Protein AF-A0A9D5XXE6-F1 (afdb_monomer_lite)

Secondary structure (DSSP, 8-state):
----EEEE-GGGEEE-HHHHHHHHHHHHHHT--HHHHHHS-EEEEETTS-EEEEE--TT---EEEEE-TTSEEE-TT--HHHHHHHHHH--S-----EE-TTT-PEEPHHHHHHHHHHHHHHHHHHHHHHTTS--

Foldseek 3Di:
DPQDKDWDDPQFKDFAPVVVVVVVVVCVVVVFDPVQQVPAWTWIQTLQGKIKIWGATPVRDIDIDIGDNVGMDTHPPHDPVSVVVNVRRVPDPPPPFDADPVPRDTDDPVNVVVVVVVVVVVVVVVVVVVVVPPD

Radius of gyration: 23.67 Å; chains: 1; bounding box: 32×37×84 Å

Structure (mmCIF, N/CA/C/O backbone):
data_AF-A0A9D5XXE6-F1
#
_entry.id   AF-A0A9D5XXE6-F1
#
loop_
_atom_site.group_PDB
_atom_site.id
_atom_site.type_symbol
_atom_site.label_atom_id
_atom_site.label_alt_id
_atom_site.label_comp_id
_atom_site.label_asym_id
_atom_site.label_entity_id
_atom_site.label_seq_id
_atom_site.pdbx_PDB_ins_code
_atom_site.Cartn_x
_atom_site.Cartn_y
_atom_site.Cartn_z
_atom_site.occupancy
_atom_site.B_iso_or_equiv
_atom_site.auth_seq_id
_atom_site.auth_comp_id
_atom_site.auth_asym_id
_atom_site.auth_atom_id
_atom_site.pdbx_PDB_model_num
ATOM 1 N N . MET A 1 1 ? -17.086 -3.107 -14.252 1.00 37.78 1 MET A N 1
ATOM 2 C CA . MET A 1 1 ? -17.584 -2.417 -13.046 1.00 37.78 1 MET A CA 1
ATOM 3 C C . MET A 1 1 ? -16.433 -1.572 -12.546 1.00 37.78 1 MET A C 1
ATOM 5 O O . MET A 1 1 ? -15.374 -2.142 -12.336 1.00 37.78 1 MET A O 1
ATOM 9 N N . ALA A 1 2 ? -16.572 -0.248 -12.496 1.00 43.81 2 ALA A N 1
ATOM 10 C CA . ALA A 1 2 ? -15.533 0.584 -11.897 1.00 43.81 2 ALA A CA 1
ATOM 11 C C . ALA A 1 2 ? -15.627 0.377 -10.384 1.00 43.81 2 ALA A C 1
ATOM 13 O O . ALA A 1 2 ? -16.661 0.704 -9.805 1.00 43.81 2 ALA A O 1
ATOM 14 N N . SER A 1 3 ? -14.617 -0.246 -9.775 1.00 52.19 3 SER A N 1
ATOM 15 C CA . SER A 1 3 ? -14.489 -0.216 -8.319 1.00 52.19 3 SER A CA 1
ATOM 16 C C . SER A 1 3 ? -14.425 1.250 -7.911 1.00 52.19 3 SER A C 1
ATOM 18 O O . SER A 1 3 ? -13.548 1.985 -8.367 1.00 52.19 3 SER A O 1
ATOM 20 N N . GLU A 1 4 ? -15.394 1.689 -7.113 1.00 75.44 4 GLU A N 1
ATOM 21 C CA . GLU A 1 4 ? -15.311 2.982 -6.448 1.00 75.44 4 GLU A CA 1
ATOM 22 C C . GLU A 1 4 ? -14.035 2.956 -5.591 1.00 75.44 4 GLU A C 1
ATOM 24 O O . GLU A 1 4 ? -13.788 2.003 -4.847 1.00 75.44 4 GLU A O 1
ATOM 29 N N . CYS A 1 5 ? -13.161 3.937 -5.787 1.00 85.38 5 CYS A N 1
ATOM 30 C CA . CYS A 1 5 ? -11.898 4.055 -5.072 1.00 85.38 5 CYS A CA 1
ATOM 31 C C . CYS A 1 5 ? -11.646 5.522 -4.734 1.00 85.38 5 CYS A C 1
ATOM 33 O O . CYS A 1 5 ? -12.044 6.424 -5.474 1.00 85.38 5 CYS A O 1
ATOM 35 N N . GLU A 1 6 ? -10.998 5.749 -3.596 1.00 89.88 6 GLU A N 1
ATOM 36 C CA . GLU A 1 6 ? -10.734 7.086 -3.077 1.00 89.88 6 GLU A CA 1
ATOM 37 C C . GLU A 1 6 ? -9.245 7.410 -3.250 1.00 89.88 6 GLU A C 1
ATOM 39 O O . GLU A 1 6 ? -8.394 6.646 -2.780 1.00 89.88 6 GLU A O 1
ATOM 44 N N . PRO A 1 7 ? -8.891 8.516 -3.925 1.00 91.75 7 PRO A N 1
ATOM 45 C CA . PRO A 1 7 ? -7.498 8.877 -4.137 1.00 91.75 7 PRO A CA 1
ATOM 46 C C . PRO A 1 7 ? -6.829 9.283 -2.819 1.00 91.75 7 PRO A C 1
ATOM 48 O O . PRO A 1 7 ? -7.399 10.006 -2.001 1.00 91.75 7 PRO A O 1
ATOM 51 N N . LEU A 1 8 ? -5.580 8.861 -2.640 1.00 90.69 8 LEU A N 1
ATOM 52 C CA . LEU A 1 8 ? -4.748 9.182 -1.486 1.00 90.69 8 LEU A CA 1
ATOM 53 C C . LEU A 1 8 ? -3.442 9.844 -1.903 1.00 90.69 8 LEU A C 1
ATOM 55 O O . LEU A 1 8 ? -2.906 9.621 -2.990 1.00 90.69 8 LEU A O 1
ATOM 59 N N . ARG A 1 9 ? -2.878 10.639 -0.991 1.00 88.88 9 ARG A N 1
ATOM 60 C CA . ARG A 1 9 ? -1.525 11.160 -1.171 1.00 88.88 9 ARG A CA 1
ATOM 61 C C . ARG A 1 9 ? -0.526 10.093 -0.758 1.00 88.88 9 ARG A C 1
ATOM 63 O O . ARG A 1 9 ? -0.706 9.413 0.249 1.00 88.88 9 ARG A O 1
ATOM 70 N N . ARG A 1 10 ? 0.616 10.059 -1.443 1.00 85.12 10 ARG A N 1
ATOM 71 C CA . ARG A 1 10 ? 1.752 9.215 -1.047 1.00 85.12 10 ARG A CA 1
ATOM 72 C C . ARG A 1 10 ? 2.171 9.402 0.414 1.00 85.12 10 ARG A C 1
ATOM 74 O O . ARG A 1 10 ? 2.509 8.434 1.075 1.00 85.12 10 ARG A O 1
ATOM 81 N N . ALA A 1 11 ? 2.120 10.632 0.923 1.00 87.69 11 ALA A N 1
ATOM 82 C CA . ALA A 1 11 ? 2.498 10.947 2.302 1.00 87.69 11 ALA A CA 1
ATOM 83 C C . ALA A 1 11 ? 1.513 10.424 3.368 1.00 87.69 11 ALA A C 1
ATOM 85 O O . ALA A 1 11 ? 1.846 10.454 4.551 1.00 87.69 11 ALA A O 1
ATOM 86 N N . ASP A 1 12 ? 0.317 9.976 2.969 1.00 90.19 12 ASP A N 1
ATOM 87 C CA . ASP A 1 12 ? -0.706 9.472 3.888 1.00 90.19 12 ASP A CA 1
ATOM 88 C C . ASP A 1 12 ? -0.594 7.955 4.127 1.00 90.19 12 ASP A C 1
ATOM 90 O O . ASP A 1 12 ? -1.184 7.435 5.076 1.00 90.19 12 ASP A O 1
ATOM 94 N N . VAL A 1 13 ? 0.169 7.239 3.293 1.00 89.94 13 VAL A N 1
ATOM 95 C CA . VAL A 1 13 ? 0.261 5.774 3.301 1.00 89.94 13 VAL A CA 1
ATOM 96 C C . VAL A 1 13 ? 1.706 5.335 3.488 1.00 89.94 13 VAL A C 1
ATOM 98 O O . VAL A 1 13 ? 2.616 5.790 2.799 1.00 89.94 13 VAL A O 1
ATOM 101 N N . ARG A 1 14 ? 1.911 4.385 4.395 1.00 90.19 14 ARG A N 1
ATOM 102 C CA . ARG A 1 14 ? 3.151 3.634 4.545 1.00 90.19 14 ARG A CA 1
ATOM 103 C C . ARG A 1 14 ? 2.905 2.204 4.085 1.00 90.19 14 ARG A C 1
ATOM 105 O O . ARG A 1 14 ? 2.078 1.508 4.660 1.00 90.19 14 ARG A O 1
ATOM 112 N N . LEU A 1 15 ? 3.631 1.768 3.067 1.00 87.81 15 LEU A N 1
ATOM 113 C CA . LEU A 1 15 ? 3.584 0.381 2.608 1.00 87.81 15 LEU A CA 1
ATOM 114 C C . LEU A 1 15 ? 4.496 -0.485 3.474 1.00 87.81 15 LEU A C 1
ATOM 116 O O . LEU A 1 15 ? 5.494 0.008 4.015 1.00 87.81 15 LEU A O 1
ATOM 120 N N . ASP A 1 16 ? 4.148 -1.761 3.605 1.00 87.12 16 ASP A N 1
ATOM 121 C CA . ASP A 1 16 ? 5.003 -2.741 4.256 1.00 87.12 16 ASP A CA 1
ATOM 122 C C . ASP A 1 16 ? 6.379 -2.784 3.554 1.00 87.12 16 ASP A C 1
ATOM 124 O O . ASP A 1 16 ? 6.438 -2.937 2.327 1.00 87.12 16 ASP A O 1
ATOM 128 N N . PRO A 1 17 ? 7.492 -2.603 4.290 1.00 83.62 17 PRO A N 1
ATOM 129 C CA . PRO A 1 17 ? 8.817 -2.517 3.686 1.00 83.62 17 PRO A CA 1
ATOM 130 C C . PRO A 1 17 ? 9.246 -3.780 2.937 1.00 83.62 17 PRO A C 1
ATOM 132 O O . PRO A 1 17 ? 9.919 -3.667 1.912 1.00 83.62 17 PRO A O 1
ATOM 135 N N . GLU A 1 18 ? 8.871 -4.969 3.416 1.00 85.12 18 GLU A N 1
ATOM 136 C CA . GLU A 1 18 ? 9.251 -6.236 2.785 1.00 85.12 18 GLU A CA 1
ATOM 137 C C . GLU A 1 18 ? 8.498 -6.419 1.467 1.00 85.12 18 GLU A C 1
ATOM 139 O O . GLU A 1 18 ? 9.089 -6.768 0.441 1.00 85.12 18 GLU A O 1
ATOM 144 N N . LYS A 1 19 ? 7.203 -6.094 1.460 1.00 81.88 19 LYS A N 1
ATOM 145 C CA . LYS A 1 19 ? 6.373 -6.140 0.249 1.00 81.88 19 LYS A CA 1
ATOM 146 C C . LYS A 1 19 ? 6.795 -5.104 -0.776 1.00 81.88 19 LYS A C 1
ATOM 148 O O . LYS A 1 19 ? 6.913 -5.426 -1.959 1.00 81.88 19 LYS A O 1
ATOM 153 N N . LEU A 1 20 ? 7.092 -3.887 -0.325 1.00 82.81 20 LEU A N 1
ATOM 154 C CA . LEU A 1 20 ? 7.623 -2.842 -1.189 1.00 82.81 20 LEU A CA 1
ATOM 155 C C . LEU A 1 20 ? 8.964 -3.263 -1.799 1.00 82.81 20 LEU A C 1
ATOM 157 O O . LEU A 1 20 ? 9.171 -3.072 -2.994 1.00 82.81 20 LEU A O 1
ATOM 161 N N . HIS A 1 21 ? 9.855 -3.874 -1.015 1.00 83.00 21 HIS A N 1
ATOM 162 C CA . HIS A 1 21 ? 11.126 -4.387 -1.521 1.00 83.00 21 HIS A CA 1
ATOM 163 C C . HIS A 1 21 ? 10.931 -5.486 -2.576 1.00 83.00 21 HIS A C 1
ATOM 165 O O . HIS A 1 21 ? 11.589 -5.461 -3.620 1.00 83.00 21 HIS A O 1
ATOM 171 N N . GLY A 1 22 ? 10.000 -6.417 -2.344 1.00 84.56 22 GLY A N 1
ATOM 172 C CA . GLY A 1 22 ? 9.642 -7.456 -3.312 1.00 84.56 22 GLY A CA 1
ATOM 173 C C . GLY A 1 22 ? 9.132 -6.874 -4.633 1.00 84.56 22 GLY A C 1
ATOM 174 O O . GLY A 1 22 ? 9.618 -7.248 -5.699 1.00 84.56 22 GLY A O 1
ATOM 175 N N . PHE A 1 23 ? 8.222 -5.901 -4.561 1.00 83.00 23 PHE A N 1
ATOM 176 C CA . PHE A 1 23 ? 7.720 -5.169 -5.726 1.00 83.00 23 PHE A CA 1
ATOM 177 C C . PHE A 1 23 ? 8.847 -4.459 -6.495 1.00 83.00 23 PHE A C 1
ATOM 179 O O . PHE A 1 23 ? 9.006 -4.653 -7.698 1.00 83.00 23 PHE A O 1
ATOM 186 N N . VAL A 1 24 ? 9.680 -3.696 -5.785 1.00 82.62 24 VAL A N 1
ATOM 187 C CA . VAL A 1 24 ? 10.836 -2.973 -6.340 1.00 82.62 24 VAL A CA 1
ATOM 188 C C . VAL A 1 24 ? 11.789 -3.928 -7.060 1.00 82.62 24 VAL A C 1
ATOM 190 O O . VAL A 1 24 ? 12.250 -3.638 -8.162 1.00 82.62 24 VAL A O 1
ATOM 193 N N . THR A 1 25 ? 12.051 -5.092 -6.470 1.00 83.88 25 THR A N 1
ATOM 194 C CA . THR A 1 25 ? 12.922 -6.119 -7.055 1.00 83.88 25 THR A CA 1
ATOM 195 C C . THR A 1 25 ? 12.334 -6.701 -8.338 1.00 83.88 25 THR A C 1
ATOM 197 O O . THR A 1 25 ? 13.063 -6.894 -9.312 1.00 83.88 25 THR A O 1
ATOM 200 N N . ALA A 1 26 ? 11.019 -6.935 -8.370 1.00 82.38 26 ALA A N 1
ATOM 201 C CA . ALA A 1 26 ? 10.331 -7.400 -9.570 1.00 82.38 26 ALA A CA 1
ATOM 202 C C . ALA A 1 26 ? 10.426 -6.369 -10.708 1.00 82.38 26 ALA A C 1
ATOM 204 O O . ALA A 1 26 ? 10.787 -6.734 -11.824 1.00 82.38 26 ALA A O 1
ATOM 205 N N . CYS A 1 27 ? 10.210 -5.082 -10.422 1.00 78.31 27 CYS A N 1
ATOM 206 C CA . CYS A 1 27 ? 10.376 -4.005 -11.405 1.00 78.31 27 CYS A CA 1
ATOM 207 C C . CYS A 1 27 ? 11.793 -3.962 -12.006 1.00 78.31 27 CYS A C 1
ATOM 209 O O . CYS A 1 27 ? 11.935 -3.863 -13.224 1.00 78.31 27 CYS A O 1
ATOM 211 N N . ILE A 1 28 ? 12.851 -4.130 -11.194 1.00 80.25 28 ILE A N 1
ATOM 212 C CA . ILE A 1 28 ? 14.236 -4.225 -11.715 1.00 80.25 28 ILE A CA 1
ATOM 213 C C . ILE A 1 28 ? 14.367 -5.395 -12.676 1.00 80.25 28 ILE A C 1
ATOM 215 O O . ILE A 1 28 ? 14.941 -5.249 -13.753 1.00 80.25 28 ILE A O 1
ATOM 219 N N . ALA A 1 29 ? 13.870 -6.565 -12.272 1.00 83.38 29 ALA A N 1
ATOM 220 C CA . ALA A 1 29 ? 13.982 -7.777 -13.071 1.00 83.38 29 ALA A CA 1
ATOM 221 C C . ALA A 1 29 ? 13.275 -7.636 -14.431 1.00 83.38 29 ALA A C 1
ATOM 223 O O . ALA A 1 29 ? 13.700 -8.255 -15.406 1.00 83.38 29 ALA A O 1
ATOM 224 N N . HIS A 1 30 ? 12.240 -6.796 -14.506 1.00 78.69 30 HIS A N 1
ATOM 225 C CA . HIS A 1 30 ? 11.518 -6.471 -15.735 1.00 78.69 30 HIS A CA 1
ATOM 226 C C . HIS A 1 30 ? 12.129 -5.315 -16.546 1.00 78.69 30 HIS A C 1
ATOM 228 O O . HIS A 1 30 ? 11.711 -5.091 -17.680 1.00 78.69 30 HIS A O 1
ATOM 234 N N . GLY A 1 31 ? 13.162 -4.642 -16.028 1.00 78.50 31 GLY A N 1
ATOM 235 C CA . GLY A 1 31 ? 13.854 -3.548 -16.713 1.00 78.50 31 GLY A CA 1
ATOM 236 C C . GLY A 1 31 ? 13.202 -2.174 -16.536 1.00 78.50 31 GLY A C 1
ATOM 237 O O . GLY A 1 31 ? 13.548 -1.248 -17.270 1.00 78.50 31 GLY A O 1
ATOM 238 N N . ASP A 1 32 ? 12.293 -2.025 -15.570 1.00 77.38 32 ASP A N 1
ATOM 239 C CA . ASP A 1 32 ? 11.626 -0.756 -15.286 1.00 77.38 32 ASP A CA 1
ATOM 240 C C . ASP A 1 32 ? 12.580 0.244 -14.616 1.00 77.38 32 ASP A C 1
ATOM 242 O O . ASP A 1 32 ? 13.405 -0.107 -13.763 1.00 77.38 32 ASP A O 1
ATOM 246 N N . ARG A 1 33 ? 12.444 1.531 -14.957 1.00 72.75 33 ARG A N 1
ATOM 247 C CA . ARG A 1 33 ? 13.186 2.609 -14.296 1.00 72.75 33 ARG A CA 1
ATOM 248 C C . ARG A 1 33 ? 12.465 3.099 -13.047 1.00 72.75 33 ARG A C 1
ATOM 250 O O . ARG A 1 33 ? 11.322 3.538 -13.087 1.00 72.75 33 ARG A O 1
ATOM 257 N N . PHE A 1 34 ? 13.177 3.095 -11.924 1.00 67.50 34 PHE A N 1
ATOM 258 C CA . PHE A 1 34 ? 12.605 3.475 -10.633 1.00 67.50 34 PHE A CA 1
ATOM 259 C C . PHE A 1 34 ? 12.165 4.925 -10.511 1.00 67.50 34 PHE A C 1
ATOM 261 O O . PHE A 1 34 ? 11.184 5.197 -9.825 1.00 67.50 34 PHE A O 1
ATOM 268 N N . ALA A 1 35 ? 12.915 5.852 -11.110 1.00 67.12 35 ALA A N 1
ATOM 269 C CA . ALA A 1 35 ? 12.604 7.272 -11.008 1.00 67.12 35 ALA A CA 1
ATOM 270 C C . ALA A 1 35 ? 11.183 7.546 -11.521 1.00 67.12 35 ALA A C 1
ATOM 272 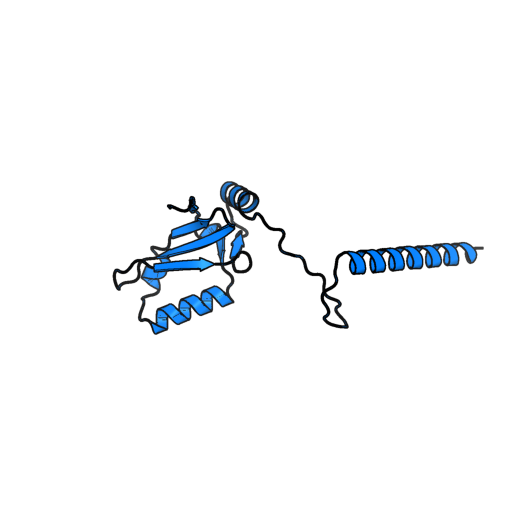O O . ALA A 1 35 ? 10.410 8.215 -10.841 1.00 67.12 35 ALA A O 1
ATOM 273 N N . ASP A 1 36 ? 10.824 6.922 -12.639 1.00 60.28 36 ASP A N 1
ATOM 274 C CA . ASP A 1 36 ? 9.545 7.111 -13.320 1.00 60.28 36 ASP A CA 1
ATOM 275 C C . ASP A 1 36 ? 8.414 6.364 -12.596 1.00 60.28 36 ASP A C 1
ATOM 277 O O . ASP A 1 36 ? 7.359 6.941 -12.324 1.00 60.28 36 ASP A O 1
ATOM 281 N N . VAL A 1 37 ? 8.685 5.132 -12.130 1.00 64.56 37 VAL A N 1
ATOM 282 C CA . VAL A 1 37 ? 7.750 4.335 -11.309 1.00 64.56 37 VAL A CA 1
ATOM 283 C C . VAL A 1 37 ? 7.266 5.117 -10.091 1.00 64.56 37 VAL A C 1
ATOM 285 O O . VAL A 1 37 ? 6.081 5.057 -9.774 1.00 64.56 37 VAL A O 1
ATOM 288 N N . PHE A 1 38 ? 8.161 5.842 -9.412 1.00 67.31 38 PHE A N 1
ATOM 289 C CA . PHE A 1 38 ? 7.855 6.561 -8.173 1.00 67.31 38 PHE A CA 1
ATOM 290 C C . PHE A 1 38 ? 7.381 8.007 -8.362 1.00 67.31 38 PHE A C 1
ATOM 292 O O . PHE A 1 38 ? 6.803 8.563 -7.421 1.00 67.31 38 PHE A O 1
ATOM 299 N N . TRP A 1 39 ? 7.665 8.624 -9.513 1.00 66.69 39 TRP A N 1
ATOM 300 C CA . TRP A 1 39 ? 7.277 10.004 -9.817 1.00 66.69 39 TRP A CA 1
ATOM 301 C C . TRP A 1 39 ? 5.811 10.095 -10.248 1.00 66.69 39 TRP A C 1
ATOM 303 O O . TRP A 1 39 ? 5.084 10.951 -9.744 1.00 66.69 39 TRP A O 1
ATOM 313 N N . ASP A 1 40 ? 5.358 9.153 -11.079 1.00 72.00 40 ASP A N 1
ATOM 314 C CA . ASP A 1 40 ? 3.989 9.114 -11.609 1.00 72.00 40 ASP A CA 1
ATOM 315 C C . ASP A 1 40 ? 3.065 8.150 -10.844 1.00 72.00 40 ASP A C 1
ATOM 317 O O . ASP A 1 40 ? 1.997 7.773 -11.331 1.00 72.00 40 ASP A O 1
ATOM 321 N N . THR A 1 41 ? 3.439 7.752 -9.621 1.00 82.81 41 THR A N 1
ATOM 322 C CA . THR A 1 41 ? 2.609 6.843 -8.825 1.00 82.81 41 THR A CA 1
ATOM 323 C C . THR A 1 41 ? 1.368 7.538 -8.275 1.00 82.81 41 THR A C 1
ATOM 325 O O . THR A 1 41 ? 1.464 8.508 -7.515 1.00 82.81 41 THR A O 1
ATOM 328 N N . ARG A 1 42 ? 0.194 6.971 -8.542 1.00 89.06 42 ARG A N 1
ATOM 329 C CA . ARG A 1 42 ? -1.056 7.323 -7.860 1.00 89.06 42 ARG A CA 1
ATOM 330 C C . ARG A 1 42 ? -1.435 6.228 -6.880 1.00 89.06 42 ARG A C 1
ATOM 332 O O . ARG A 1 42 ? -1.230 5.049 -7.149 1.00 89.06 42 ARG A O 1
ATOM 339 N N . ILE A 1 43 ? -1.967 6.633 -5.732 1.00 91.44 43 ILE A N 1
ATOM 340 C CA . ILE A 1 43 ? -2.370 5.713 -4.671 1.00 91.44 43 ILE A CA 1
ATOM 341 C C . ILE A 1 43 ? -3.873 5.831 -4.472 1.00 91.44 43 ILE A C 1
ATOM 343 O O . ILE A 1 43 ? -4.394 6.938 -4.341 1.00 91.44 43 ILE A O 1
ATOM 347 N N . TYR A 1 44 ? -4.550 4.693 -4.408 1.00 92.56 44 TYR A N 1
ATOM 348 C CA . TYR A 1 44 ? -5.990 4.602 -4.212 1.00 92.56 44 TYR A CA 1
ATOM 349 C C . TYR A 1 44 ? -6.302 3.698 -3.027 1.00 92.56 44 TYR A C 1
ATOM 351 O O . TYR A 1 44 ? -5.682 2.648 -2.872 1.00 92.56 44 TYR A O 1
ATOM 359 N N . LEU A 1 45 ? -7.275 4.096 -2.210 1.00 91.06 45 LEU A N 1
ATOM 360 C CA . LEU A 1 45 ? -7.913 3.236 -1.220 1.00 91.06 45 LEU A CA 1
ATOM 361 C C . LEU A 1 45 ? -9.181 2.651 -1.815 1.00 91.06 45 LEU A C 1
ATOM 363 O O . LEU A 1 45 ? -10.112 3.376 -2.171 1.00 91.06 45 LEU A O 1
ATOM 367 N N . GLU A 1 46 ? -9.204 1.333 -1.920 1.00 90.00 46 GLU A N 1
ATOM 368 C CA . GLU A 1 46 ? -10.366 0.602 -2.391 1.00 90.00 46 GLU A CA 1
ATOM 369 C C . GLU A 1 46 ? -11.411 0.466 -1.281 1.00 90.00 46 GLU A C 1
ATOM 371 O O . GLU A 1 46 ? -11.103 0.499 -0.087 1.00 90.00 46 GLU A O 1
ATOM 376 N N . HIS A 1 47 ? -12.678 0.308 -1.670 1.00 86.81 47 HIS A N 1
ATOM 377 C CA . HIS A 1 47 ? -13.783 0.169 -0.716 1.00 86.81 47 HIS A CA 1
ATOM 378 C C . HIS A 1 47 ? -13.682 -1.091 0.151 1.00 86.81 47 HIS A C 1
ATOM 380 O O . HIS A 1 47 ? -14.258 -1.126 1.239 1.00 86.81 47 HIS A O 1
ATOM 386 N N . ASP A 1 48 ? -12.954 -2.108 -0.316 1.00 83.94 48 ASP A N 1
ATOM 387 C CA . ASP A 1 48 ? -12.647 -3.306 0.460 1.00 83.94 48 ASP A CA 1
ATOM 388 C C . ASP A 1 48 ? -11.494 -3.091 1.455 1.00 83.94 48 ASP A C 1
ATOM 390 O O . ASP A 1 48 ? -11.214 -3.999 2.229 1.00 83.94 48 ASP A O 1
ATOM 394 N N . GLY A 1 49 ? -10.859 -1.911 1.453 1.00 85.62 49 GLY A N 1
ATOM 395 C CA . GLY A 1 49 ? -9.775 -1.478 2.335 1.00 85.62 49 GLY A CA 1
ATOM 396 C C . GLY A 1 49 ? -8.364 -1.860 1.880 1.00 85.62 49 GLY A C 1
ATOM 397 O O . GLY A 1 49 ? -7.412 -1.721 2.653 1.00 85.62 49 GLY A O 1
ATOM 398 N N . ARG A 1 50 ? -8.201 -2.317 0.638 1.00 90.19 50 ARG A N 1
ATOM 399 C CA . ARG A 1 50 ? -6.885 -2.487 0.008 1.00 90.19 50 ARG A CA 1
ATOM 400 C C . ARG A 1 50 ? -6.337 -1.163 -0.517 1.00 90.19 50 ARG A C 1
ATOM 402 O O . ARG A 1 50 ? -7.089 -0.224 -0.773 1.00 90.19 50 ARG A O 1
ATOM 409 N N . ILE A 1 51 ? -5.019 -1.100 -0.694 1.00 90.56 51 ILE A N 1
ATOM 410 C CA . ILE A 1 51 ? -4.356 0.031 -1.353 1.00 90.56 51 ILE A CA 1
ATOM 411 C C . ILE A 1 51 ? -3.874 -0.405 -2.727 1.00 90.56 51 ILE A C 1
ATOM 413 O O . ILE A 1 51 ? -3.118 -1.364 -2.826 1.00 90.56 51 ILE A O 1
ATOM 417 N N . THR A 1 52 ? -4.241 0.332 -3.768 1.00 91.38 52 THR A N 1
ATOM 418 C CA . THR A 1 52 ? -3.747 0.099 -5.128 1.00 91.38 52 THR A CA 1
ATOM 419 C C . THR A 1 52 ? -2.820 1.231 -5.559 1.00 91.38 52 THR A C 1
ATOM 421 O O . THR A 1 52 ? -3.148 2.411 -5.428 1.00 91.38 52 THR A O 1
ATOM 424 N N . LEU A 1 53 ? -1.644 0.855 -6.056 1.00 89.81 53 LEU A N 1
ATOM 425 C CA . LEU A 1 53 ? -0.661 1.719 -6.698 1.00 89.81 53 LEU A CA 1
ATOM 426 C C . LEU A 1 53 ? -0.833 1.608 -8.210 1.00 89.81 53 LEU A C 1
ATOM 428 O O . LEU A 1 53 ? -0.719 0.518 -8.764 1.00 89.81 53 LEU A O 1
ATOM 432 N N . GLU A 1 54 ? -1.070 2.736 -8.864 1.00 89.31 54 GLU A N 1
ATOM 433 C CA . GLU A 1 54 ? -1.034 2.889 -10.319 1.00 89.31 54 GLU A CA 1
ATOM 434 C C . GLU A 1 54 ? 0.267 3.598 -10.687 1.00 89.31 54 GLU A C 1
ATOM 436 O O . GLU A 1 54 ? 0.584 4.627 -10.090 1.00 89.31 54 GLU A O 1
ATOM 441 N N . PHE A 1 55 ? 1.020 3.074 -11.650 1.00 85.56 55 PHE A N 1
ATOM 442 C CA . PHE A 1 55 ? 2.244 3.714 -12.134 1.00 85.56 55 PHE A CA 1
ATOM 443 C C . PHE A 1 55 ? 2.507 3.393 -13.609 1.00 85.56 55 PHE A C 1
ATOM 445 O O . PHE A 1 55 ? 2.032 2.386 -14.140 1.00 85.56 55 PHE A O 1
ATOM 452 N N . LEU A 1 56 ? 3.274 4.261 -14.270 1.00 81.62 56 LEU A N 1
ATOM 453 C CA . LEU A 1 56 ? 3.615 4.165 -15.688 1.00 81.62 56 LEU A CA 1
ATOM 454 C C . LEU A 1 56 ? 5.146 4.083 -15.845 1.00 81.62 56 LEU A C 1
ATOM 456 O O . LEU A 1 56 ? 5.805 5.119 -15.843 1.00 81.62 56 LEU A O 1
ATOM 460 N N . PRO A 1 57 ? 5.741 2.882 -15.938 1.00 77.06 57 PRO A N 1
ATOM 461 C CA . PRO A 1 57 ? 7.151 2.738 -16.275 1.00 77.06 57 PRO A CA 1
ATOM 462 C C . PRO A 1 57 ? 7.441 3.183 -17.720 1.00 77.06 57 PRO A C 1
ATOM 464 O O . PRO A 1 57 ? 6.545 3.260 -18.565 1.00 77.06 57 PRO A O 1
ATOM 467 N N . ASP A 1 58 ? 8.727 3.377 -18.027 1.00 69.88 58 ASP A N 1
ATOM 468 C CA . ASP A 1 58 ? 9.259 3.775 -19.346 1.00 69.88 58 ASP A CA 1
ATOM 469 C C . ASP A 1 58 ? 8.785 2.903 -20.525 1.00 69.88 58 ASP A C 1
ATOM 471 O O . ASP A 1 58 ? 8.789 3.346 -21.674 1.00 69.88 58 ASP A O 1
ATOM 475 N N . GLY A 1 59 ? 8.341 1.670 -20.260 1.00 68.88 59 GLY A N 1
ATOM 476 C CA . GLY A 1 59 ? 7.728 0.793 -21.260 1.00 68.88 59 GLY A CA 1
ATOM 477 C C . GLY A 1 59 ? 6.365 1.273 -21.780 1.00 68.88 59 GLY A C 1
ATOM 478 O O . GLY A 1 59 ? 5.801 0.637 -22.669 1.00 68.88 59 GLY A O 1
ATOM 479 N N . GLY A 1 60 ? 5.809 2.360 -21.228 1.00 72.94 60 GLY A N 1
ATOM 480 C CA . GLY A 1 60 ? 4.560 2.986 -21.677 1.00 72.94 60 GLY A CA 1
ATOM 481 C C . GLY A 1 60 ? 3.295 2.175 -21.378 1.00 72.94 60 GLY A C 1
ATOM 482 O O . GLY A 1 60 ? 2.205 2.546 -21.812 1.00 72.94 60 GLY A O 1
ATOM 483 N N . THR A 1 61 ? 3.425 1.070 -20.646 1.00 79.50 61 THR A N 1
ATOM 484 C CA . THR A 1 61 ? 2.303 0.238 -20.200 1.00 79.50 61 THR A CA 1
ATOM 485 C C . THR A 1 61 ? 1.884 0.690 -18.814 1.00 79.50 61 THR A C 1
ATOM 487 O O . THR A 1 61 ? 2.742 0.913 -17.979 1.00 79.50 61 THR A O 1
ATOM 490 N N . LEU A 1 62 ? 0.589 0.839 -18.545 1.00 83.12 62 LEU A N 1
ATOM 491 C CA . LEU A 1 62 ? 0.108 1.189 -17.208 1.00 83.12 62 LEU A CA 1
ATOM 492 C C . LEU A 1 62 ? 0.107 -0.056 -16.309 1.00 83.12 62 LEU A C 1
ATOM 494 O O . LEU A 1 62 ? -0.460 -1.083 -16.688 1.00 83.12 62 LEU A O 1
ATOM 498 N N . HIS A 1 63 ? 0.710 0.039 -15.126 1.00 81.38 63 HIS A N 1
ATOM 499 C CA . HIS A 1 63 ? 0.779 -1.050 -14.154 1.00 81.38 63 HIS A CA 1
ATOM 500 C C . HIS A 1 63 ? -0.031 -0.734 -12.901 1.00 81.38 63 HIS A C 1
ATOM 502 O O . HIS A 1 63 ? -0.106 0.411 -12.454 1.00 81.38 63 HIS A O 1
ATOM 508 N N . PHE A 1 64 ? -0.595 -1.792 -12.318 1.00 87.19 64 PHE A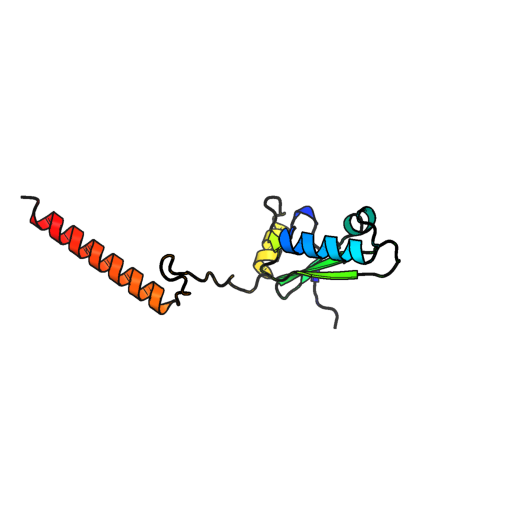 N 1
ATOM 509 C CA . PHE A 1 64 ? -1.348 -1.747 -11.072 1.00 87.19 64 PHE A CA 1
ATOM 510 C C . PHE A 1 64 ? -0.800 -2.789 -10.107 1.00 87.19 64 PHE A C 1
ATOM 512 O O . PHE A 1 64 ? -0.593 -3.941 -10.493 1.00 87.19 64 PHE A O 1
ATOM 519 N N . VAL A 1 65 ? -0.598 -2.400 -8.852 1.00 87.06 65 VAL A N 1
ATOM 520 C CA . VAL A 1 65 ? -0.250 -3.328 -7.772 1.00 87.06 65 VAL A CA 1
ATOM 521 C C . VAL A 1 65 ? -1.114 -3.035 -6.563 1.00 87.06 65 VAL A C 1
ATOM 523 O O . VAL A 1 65 ? -1.172 -1.901 -6.096 1.00 87.06 65 VAL A O 1
ATOM 526 N N . THR A 1 66 ? -1.764 -4.071 -6.048 1.00 89.06 66 THR A N 1
ATOM 527 C CA . THR A 1 66 ? -2.661 -3.981 -4.898 1.00 89.06 66 THR A CA 1
ATOM 528 C C . THR A 1 66 ? -2.008 -4.604 -3.671 1.00 89.06 66 THR A C 1
ATOM 530 O O . THR A 1 66 ? -1.465 -5.703 -3.743 1.00 89.06 66 THR A O 1
ATOM 533 N N . PHE A 1 67 ? -2.101 -3.900 -2.549 1.00 88.62 67 PHE A N 1
ATOM 534 C CA . PHE A 1 67 ? -1.582 -4.269 -1.240 1.00 88.62 67 PHE A CA 1
ATOM 535 C C . PHE A 1 67 ? -2.751 -4.648 -0.331 1.00 88.62 67 PHE A C 1
ATOM 537 O O . PHE A 1 67 ? -3.733 -3.903 -0.208 1.00 88.62 67 PHE A O 1
ATOM 544 N N . GLY A 1 68 ? -2.638 -5.812 0.306 1.00 87.94 68 GLY A N 1
ATOM 545 C CA . GLY A 1 68 ? -3.573 -6.307 1.313 1.00 87.94 68 GLY A CA 1
ATOM 546 C C . GLY A 1 68 ? -3.619 -5.423 2.563 1.00 87.94 68 GLY A C 1
ATOM 547 O O . GLY A 1 68 ? -2.753 -4.582 2.784 1.00 87.94 68 GLY A O 1
ATOM 548 N N . HIS A 1 69 ? -4.627 -5.620 3.416 1.00 83.75 69 HIS A N 1
ATOM 549 C CA . HIS A 1 69 ? -4.846 -4.827 4.644 1.00 83.75 69 HIS A CA 1
ATOM 550 C C . HIS A 1 69 ? -3.673 -4.838 5.625 1.00 83.75 69 HIS A C 1
ATOM 552 O O . HIS A 1 69 ? -3.524 -3.926 6.442 1.00 83.75 69 HIS A O 1
ATOM 558 N N . GLU A 1 70 ? -2.915 -5.924 5.601 1.00 84.69 70 GLU A N 1
ATOM 559 C CA . GLU A 1 70 ? -1.732 -6.191 6.405 1.00 84.69 70 GLU A CA 1
ATOM 560 C C . GLU A 1 70 ? -0.444 -5.654 5.768 1.00 84.69 70 GLU A C 1
ATOM 562 O O . GLU A 1 70 ? 0.577 -5.566 6.441 1.00 84.69 70 GLU A O 1
ATOM 567 N N . GLU A 1 71 ? -0.493 -5.260 4.495 1.00 88.50 71 GLU A N 1
ATOM 568 C CA . GLU A 1 71 ? 0.665 -4.841 3.699 1.00 88.50 71 GLU A CA 1
ATOM 569 C C . GLU A 1 71 ? 0.787 -3.309 3.599 1.00 88.50 71 GLU A C 1
ATOM 571 O O . GLU A 1 71 ? 1.622 -2.784 2.858 1.00 88.50 71 GLU A O 1
ATOM 576 N N . TRP A 1 72 ? -0.044 -2.568 4.337 1.00 89.94 72 TRP A N 1
ATOM 577 C CA . TRP A 1 72 ? 0.022 -1.113 4.432 1.00 89.94 72 TRP A CA 1
ATOM 578 C C . TRP A 1 72 ? -0.515 -0.593 5.772 1.00 89.94 72 TRP A C 1
ATOM 580 O O . TRP A 1 72 ? -1.309 -1.225 6.473 1.00 89.94 72 TRP A O 1
ATOM 590 N N . PHE A 1 73 ? -0.089 0.617 6.122 1.00 90.44 73 PHE A N 1
ATOM 591 C CA . PHE A 1 73 ? -0.475 1.331 7.330 1.00 90.44 73 PHE A CA 1
ATOM 592 C C . PHE A 1 73 ? -0.687 2.819 7.022 1.00 90.44 73 PHE A C 1
ATOM 594 O O . PHE A 1 73 ? 0.001 3.368 6.158 1.00 90.44 73 PHE A O 1
ATOM 601 N N . PRO A 1 74 ? -1.595 3.513 7.731 1.0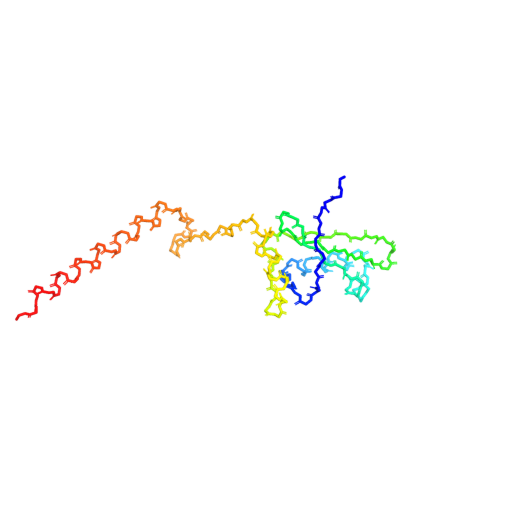0 90.56 74 PRO A N 1
ATOM 602 C CA . PRO A 1 74 ? -1.610 4.972 7.725 1.00 90.56 74 PRO A CA 1
ATOM 603 C C . PRO A 1 74 ? -0.240 5.512 8.148 1.00 90.56 74 PRO A C 1
ATOM 605 O O . PRO A 1 74 ? 0.330 5.041 9.135 1.00 90.56 74 PRO A O 1
ATOM 608 N N . ALA A 1 75 ? 0.293 6.491 7.421 1.00 90.88 75 ALA A N 1
ATOM 609 C CA . ALA A 1 75 ? 1.513 7.173 7.839 1.00 90.88 75 ALA A CA 1
ATOM 610 C C . ALA A 1 75 ? 1.269 7.989 9.123 1.00 90.88 75 ALA A C 1
ATOM 612 O O . ALA A 1 75 ? 0.168 8.485 9.355 1.00 90.88 75 ALA A O 1
ATOM 613 N N . GLU A 1 76 ? 2.308 8.203 9.934 1.00 89.75 76 GLU A N 1
ATOM 614 C CA . GLU A 1 76 ? 2.221 9.076 11.122 1.00 89.75 76 GLU A CA 1
ATOM 615 C C . GLU A 1 76 ? 1.842 10.520 10.750 1.00 89.75 76 GLU A C 1
ATOM 617 O O . GLU A 1 76 ? 1.186 11.221 11.516 1.00 89.75 76 GLU A O 1
ATOM 622 N N . THR A 1 77 ? 2.213 10.943 9.541 1.00 89.62 77 THR A N 1
ATOM 623 C CA . THR A 1 77 ? 1.907 12.254 8.957 1.00 89.62 77 THR A CA 1
ATOM 624 C C . THR A 1 77 ? 0.608 12.277 8.152 1.00 89.62 77 THR A C 1
ATOM 626 O O . THR A 1 77 ? 0.366 13.247 7.432 1.00 89.62 77 THR A O 1
ATOM 629 N N . ALA A 1 78 ? -0.205 11.218 8.216 1.00 90.94 78 ALA A N 1
ATOM 630 C CA . ALA A 1 78 ? -1.430 11.134 7.436 1.00 90.94 78 ALA A CA 1
ATOM 631 C C . ALA A 1 78 ? -2.406 12.260 7.796 1.00 90.94 78 ALA A C 1
ATOM 633 O O . ALA A 1 78 ? -2.637 12.580 8.965 1.00 90.94 78 ALA A O 1
ATOM 634 N N . SER A 1 79 ? -3.010 12.850 6.769 1.00 93.25 79 SER A N 1
ATOM 635 C CA . SER A 1 79 ? -4.023 13.887 6.926 1.00 93.25 79 SER A CA 1
ATOM 636 C C . SER A 1 79 ? -5.259 13.376 7.679 1.00 93.25 79 SER A C 1
ATOM 638 O O . SER A 1 79 ? -5.595 12.190 7.654 1.00 93.25 79 SER A O 1
ATOM 640 N N . ALA A 1 80 ? -5.988 14.289 8.329 1.00 91.81 80 ALA A N 1
ATOM 641 C CA . ALA A 1 80 ? -7.222 13.949 9.042 1.00 91.81 80 ALA A CA 1
ATOM 642 C C . ALA A 1 80 ? -8.276 13.312 8.115 1.00 91.81 80 ALA A C 1
ATOM 644 O O . ALA A 1 80 ? -8.987 12.388 8.520 1.00 91.81 80 ALA A O 1
ATOM 645 N N . ASP A 1 81 ? -8.339 13.771 6.863 1.00 91.06 81 ASP A N 1
ATOM 646 C CA . ASP A 1 81 ? -9.226 13.214 5.846 1.00 91.06 81 ASP A CA 1
ATOM 647 C C . ASP A 1 81 ? -8.822 11.783 5.479 1.00 91.06 81 ASP A C 1
ATOM 649 O O . ASP A 1 81 ? -9.681 10.900 5.504 1.00 91.06 81 ASP A O 1
ATOM 653 N N . ALA A 1 82 ? -7.530 11.520 5.244 1.00 89.81 82 ALA A N 1
ATOM 654 C CA . ALA A 1 82 ? -7.027 10.172 4.985 1.00 89.81 82 ALA A CA 1
ATOM 655 C C . ALA A 1 82 ? -7.294 9.228 6.166 1.00 89.81 82 ALA A C 1
ATOM 657 O O . ALA A 1 82 ? -7.820 8.135 5.976 1.00 89.81 82 ALA A O 1
ATOM 658 N N . LEU A 1 83 ? -7.049 9.667 7.405 1.00 91.44 83 LEU A N 1
ATOM 659 C CA . LEU A 1 83 ? -7.366 8.887 8.608 1.00 91.44 83 LEU A CA 1
ATOM 660 C C . LEU A 1 83 ? -8.858 8.547 8.716 1.00 91.44 83 LEU A C 1
ATOM 662 O O . LEU A 1 83 ? -9.213 7.443 9.138 1.00 91.44 83 LEU A O 1
ATOM 666 N N . ARG A 1 84 ? -9.746 9.471 8.334 1.00 90.00 84 ARG A N 1
ATOM 667 C CA . ARG A 1 84 ? -11.192 9.218 8.280 1.00 90.00 84 ARG A CA 1
ATOM 668 C C . ARG A 1 84 ? -11.540 8.196 7.196 1.00 90.00 84 ARG A C 1
ATOM 670 O O . ARG A 1 84 ? -12.354 7.315 7.463 1.00 90.00 84 ARG A O 1
ATOM 677 N N . LEU A 1 85 ? -10.919 8.281 6.018 1.00 89.00 85 LEU A N 1
ATOM 678 C CA . LEU A 1 85 ? -11.087 7.297 4.944 1.00 89.00 85 LEU A CA 1
ATOM 679 C C . LEU A 1 85 ? -10.593 5.913 5.383 1.00 89.00 85 LEU A C 1
ATOM 681 O O . LEU A 1 85 ? -11.338 4.943 5.271 1.00 89.00 85 LEU A O 1
ATOM 685 N N . PHE A 1 86 ? -9.409 5.819 5.993 1.00 89.25 86 PHE A N 1
ATOM 686 C CA . PHE A 1 86 ? -8.882 4.562 6.526 1.00 89.25 86 PHE A CA 1
ATOM 687 C C . PHE A 1 86 ? -9.828 3.941 7.550 1.00 89.25 86 PHE A C 1
ATOM 689 O O . PHE A 1 86 ? -10.124 2.759 7.461 1.00 89.25 86 PHE A O 1
ATOM 696 N N . LYS A 1 87 ? -10.371 4.725 8.488 1.00 86.88 87 LYS A N 1
ATOM 697 C CA . LYS A 1 87 ? -11.363 4.217 9.453 1.00 86.88 87 LYS A CA 1
ATOM 698 C C . LYS A 1 87 ? -12.654 3.739 8.787 1.00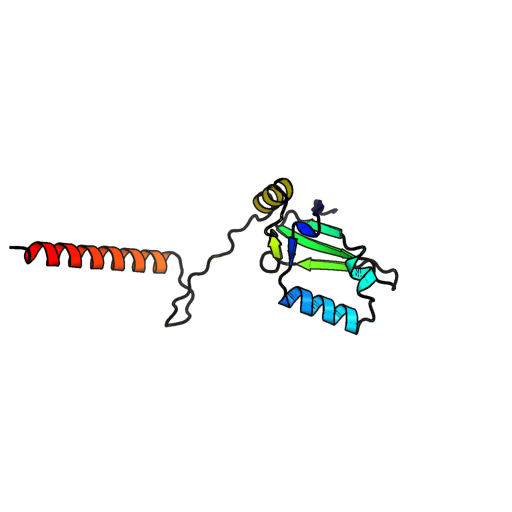 86.88 87 LYS A C 1
ATOM 700 O O . LYS A 1 87 ? -13.280 2.813 9.290 1.00 86.88 87 LYS A O 1
ATOM 705 N N . ARG A 1 88 ? -13.067 4.383 7.693 1.00 84.94 88 ARG A N 1
ATOM 706 C CA . ARG A 1 88 ? -14.292 4.052 6.955 1.00 84.94 88 ARG A CA 1
ATOM 707 C C . ARG A 1 88 ? -14.153 2.759 6.151 1.00 84.94 88 ARG A C 1
ATOM 709 O O . ARG A 1 88 ? -15.071 1.943 6.183 1.00 84.94 88 ARG A O 1
ATOM 716 N N . PHE A 1 89 ? -13.047 2.604 5.425 1.00 80.38 89 PHE A N 1
ATOM 717 C CA . PHE A 1 89 ? -12.857 1.524 4.447 1.00 80.38 89 PHE A CA 1
ATOM 718 C C . PHE A 1 89 ? -12.018 0.362 4.956 1.00 80.38 89 PHE A C 1
ATOM 720 O O . PHE A 1 89 ? -12.104 -0.733 4.412 1.00 80.38 89 PHE A O 1
ATOM 727 N N . ARG A 1 90 ? -11.282 0.532 6.058 1.00 73.25 90 ARG A N 1
ATOM 728 C CA . ARG A 1 90 ? -10.720 -0.595 6.807 1.00 73.25 90 ARG A CA 1
ATOM 729 C C . ARG A 1 90 ? -11.844 -1.288 7.586 1.00 73.25 90 ARG A C 1
ATOM 731 O O . ARG A 1 90 ? -11.891 -1.264 8.813 1.00 73.25 90 ARG A O 1
ATOM 738 N N . GLN A 1 91 ? -12.801 -1.865 6.858 1.00 61.00 91 GLN A N 1
ATOM 739 C CA . GLN A 1 91 ? -13.846 -2.720 7.407 1.00 61.00 91 GLN A CA 1
ATOM 740 C C . GLN A 1 91 ? -13.257 -4.101 7.671 1.00 61.00 91 GLN A C 1
ATOM 742 O O . GLN A 1 91 ? -13.376 -5.031 6.884 1.00 61.00 91 GLN A O 1
ATOM 747 N N . GLY A 1 92 ? -12.579 -4.222 8.800 1.00 53.66 92 GLY A N 1
ATOM 748 C CA . GLY A 1 92 ? -12.068 -5.493 9.271 1.00 53.66 92 GLY A CA 1
ATOM 749 C C . GLY A 1 92 ? -11.186 -5.241 10.465 1.00 53.66 92 GLY A C 1
ATOM 750 O O . GLY A 1 92 ? -10.138 -4.611 10.338 1.00 53.66 92 GLY A O 1
ATOM 751 N N . GLN A 1 93 ? -11.615 -5.713 11.637 1.00 45.41 93 GLN A N 1
ATOM 752 C CA . GLN A 1 93 ? -10.690 -5.907 12.743 1.00 45.41 93 GLN A CA 1
ATOM 753 C C . GLN A 1 93 ? -9.480 -6.640 12.166 1.00 45.41 93 GLN A C 1
ATOM 755 O O . GLN A 1 93 ? -9.631 -7.754 11.657 1.00 45.41 93 GLN A O 1
ATOM 760 N N . ALA A 1 94 ? -8.292 -6.032 12.234 1.00 48.53 94 ALA A N 1
ATOM 761 C CA . ALA A 1 94 ? -7.083 -6.833 12.260 1.00 48.53 94 ALA A CA 1
ATOM 762 C C . ALA A 1 94 ? -7.374 -7.902 13.311 1.00 48.53 94 ALA A C 1
ATOM 764 O O . ALA A 1 94 ? -7.653 -7.541 14.458 1.00 48.53 94 ALA A O 1
ATOM 765 N N . LYS A 1 95 ? -7.477 -9.177 12.911 1.00 50.94 95 LYS A N 1
ATOM 766 C CA . LYS A 1 95 ? -7.651 -10.258 13.877 1.00 50.94 95 LYS A CA 1
ATOM 767 C C . LYS A 1 95 ? -6.418 -10.165 14.759 1.00 50.94 95 LYS A C 1
ATOM 769 O O . LYS A 1 95 ? -5.336 -10.578 14.358 1.00 50.94 95 LYS A O 1
ATOM 774 N N . SER A 1 96 ? -6.556 -9.518 15.911 1.00 53.91 96 SER A N 1
ATOM 775 C CA . SER A 1 96 ? -5.526 -9.494 16.928 1.00 53.91 96 SER A CA 1
ATOM 776 C C . SER A 1 96 ? -5.528 -10.896 17.506 1.00 53.91 96 SER A C 1
ATOM 778 O O . SER A 1 96 ? -6.251 -11.198 18.451 1.00 53.91 96 SER A O 1
ATOM 780 N N . CYS A 1 97 ? -4.811 -11.790 16.840 1.00 60.84 97 CYS A N 1
ATOM 781 C CA . CYS A 1 97 ? -4.573 -13.131 17.319 1.00 60.84 97 CYS A CA 1
ATOM 782 C C . CYS A 1 97 ? -3.651 -12.989 18.531 1.00 60.84 97 CYS A C 1
ATOM 784 O O . CYS A 1 97 ? -2.557 -12.437 18.410 1.00 60.84 97 CYS A O 1
ATOM 786 N N . VAL A 1 98 ? -4.099 -13.426 19.703 1.00 68.06 98 VAL A N 1
ATOM 787 C CA . VAL A 1 98 ? -3.205 -13.534 20.857 1.00 68.06 98 VAL A CA 1
ATOM 788 C C . VAL A 1 98 ? -2.548 -14.897 20.767 1.00 68.06 98 VAL A C 1
ATOM 790 O O . VAL A 1 98 ? -3.244 -15.888 20.589 1.00 68.06 98 VAL A O 1
ATOM 793 N N . TYR A 1 99 ? -1.228 -14.951 20.869 1.00 70.81 99 TYR A N 1
ATOM 794 C CA . TYR A 1 99 ? -0.486 -16.207 20.874 1.00 70.81 99 TYR A CA 1
ATOM 795 C C . TYR A 1 99 ? 0.038 -16.484 22.279 1.00 70.81 99 TYR A C 1
ATOM 797 O O . TYR A 1 99 ? 0.405 -15.558 23.009 1.00 70.81 99 TYR A O 1
ATOM 805 N N . ASP A 1 100 ? 0.068 -17.754 22.665 1.00 76.62 100 ASP A N 1
ATOM 806 C CA . ASP A 1 100 ? 0.787 -18.185 23.856 1.00 76.62 100 ASP A CA 1
ATOM 807 C C . ASP A 1 100 ? 2.299 -18.084 23.598 1.00 76.62 100 ASP A C 1
ATOM 809 O O . ASP A 1 100 ? 2.818 -18.687 22.662 1.00 76.62 100 ASP A O 1
ATOM 813 N N . ILE A 1 101 ? 3.023 -17.313 24.414 1.00 61.59 101 ILE A N 1
ATOM 814 C CA . ILE A 1 101 ? 4.467 -17.084 24.225 1.00 61.59 101 ILE A CA 1
ATOM 815 C C . ILE A 1 101 ? 5.334 -18.319 24.515 1.00 61.59 101 ILE A C 1
ATOM 817 O O . ILE A 1 101 ? 6.498 -18.344 24.125 1.00 61.59 101 ILE A O 1
ATOM 821 N N . PHE A 1 102 ? 4.799 -19.320 25.215 1.00 71.94 102 PHE A N 1
ATOM 822 C CA . PHE A 1 102 ? 5.514 -20.540 25.579 1.00 71.94 102 PHE A CA 1
ATOM 823 C C . PHE A 1 102 ? 5.213 -21.689 24.619 1.00 71.94 102 PHE A C 1
ATOM 825 O O . PHE A 1 102 ? 6.109 -22.485 24.346 1.00 71.94 102 PHE A O 1
ATOM 832 N N . THR A 1 103 ? 3.982 -21.783 24.106 1.00 78.69 103 THR A N 1
ATOM 833 C CA . THR A 1 103 ? 3.594 -22.863 23.179 1.00 78.69 103 THR A CA 1
ATOM 834 C C . THR A 1 103 ? 3.564 -22.431 21.714 1.00 78.69 103 THR A C 1
ATOM 836 O O . THR A 1 103 ? 3.675 -23.276 20.832 1.00 78.69 103 THR A O 1
ATOM 839 N N . GLY A 1 104 ? 3.461 -21.128 21.436 1.00 70.19 104 GLY A N 1
ATOM 840 C CA . GLY A 1 104 ? 3.303 -20.581 20.086 1.00 70.19 104 GLY A CA 1
ATOM 841 C C . GLY A 1 104 ? 1.894 -20.744 19.510 1.00 70.19 104 GLY A C 1
ATOM 842 O O . GLY A 1 104 ? 1.643 -20.311 18.385 1.00 70.19 104 GLY A O 1
ATOM 843 N N . ASP A 1 105 ? 0.966 -21.341 20.262 1.00 77.56 105 ASP A N 1
ATOM 844 C CA . ASP A 1 105 ? -0.391 -21.593 19.792 1.00 77.56 105 ASP A CA 1
ATOM 845 C C . ASP A 1 105 ? -1.223 -20.311 19.775 1.00 77.56 105 ASP A C 1
ATOM 847 O O . ASP A 1 105 ? -1.148 -19.474 20.680 1.00 77.56 105 ASP A O 1
ATOM 851 N N . GLN A 1 106 ? -2.062 -20.176 18.750 1.00 69.88 106 GLN A N 1
ATOM 852 C CA . GLN A 1 106 ? -3.052 -19.111 18.688 1.00 69.88 106 GLN A CA 1
ATOM 853 C C . GLN A 1 106 ? -4.155 -19.367 19.720 1.00 69.88 106 GLN A C 1
ATOM 855 O O . GLN A 1 106 ? -4.823 -20.399 19.678 1.00 69.88 106 GLN A O 1
ATOM 860 N N . LEU A 1 107 ? -4.374 -18.401 20.610 1.00 77.25 107 LEU A N 1
ATOM 861 C CA . LEU A 1 107 ? -5.453 -18.416 21.585 1.00 77.25 107 LEU A CA 1
ATOM 862 C C . LEU A 1 107 ? -6.737 -17.855 20.969 1.00 77.25 107 LEU A C 1
ATOM 864 O O . LEU A 1 107 ? -6.744 -16.761 20.396 1.00 77.25 107 LEU A O 1
ATOM 868 N N . ASP A 1 108 ? -7.834 -18.590 21.123 1.00 81.38 108 ASP A N 1
ATOM 869 C CA . ASP A 1 108 ? -9.174 -18.100 20.804 1.00 81.38 108 ASP A CA 1
ATOM 870 C C . ASP A 1 108 ? -9.788 -17.282 21.963 1.00 81.38 108 ASP A C 1
ATOM 872 O O . ASP A 1 108 ? -9.281 -17.252 23.091 1.00 81.38 108 ASP A O 1
ATOM 876 N N . ASP A 1 109 ? -10.905 -16.597 21.691 1.00 75.62 109 ASP A N 1
ATOM 877 C CA . ASP A 1 109 ? -11.598 -15.750 22.676 1.00 75.62 109 ASP A CA 1
ATOM 878 C C . ASP A 1 109 ? -12.042 -16.521 23.929 1.00 75.62 109 ASP A C 1
ATOM 880 O O . ASP A 1 109 ? -12.086 -15.959 25.029 1.00 75.62 109 ASP A O 1
ATOM 884 N N . HIS A 1 110 ? -12.356 -17.812 23.799 1.00 79.25 110 HIS A N 1
ATOM 885 C CA . HIS A 1 110 ? -12.785 -18.638 24.922 1.00 79.25 110 HIS A CA 1
ATOM 886 C C . HIS A 1 110 ? -11.599 -18.967 25.842 1.00 79.25 110 HIS A C 1
ATOM 888 O O . HIS A 1 110 ? -11.703 -18.848 27.067 1.00 79.25 110 HIS A O 1
ATOM 894 N N . GLN A 1 111 ? -10.445 -19.300 25.264 1.00 80.00 111 GLN A N 1
ATOM 895 C CA . GLN A 1 111 ? -9.193 -19.545 25.981 1.00 80.00 111 GLN A CA 1
ATOM 896 C C . GLN A 1 111 ? -8.670 -18.276 26.671 1.00 80.00 111 GLN A C 1
ATOM 898 O O . GLN A 1 111 ? -8.240 -18.329 27.827 1.00 80.00 111 GLN A O 1
ATOM 903 N N . LEU A 1 112 ? -8.777 -17.120 26.009 1.00 76.25 112 LEU A N 1
ATOM 904 C CA . LEU A 1 112 ? -8.458 -15.809 26.584 1.00 76.25 112 LEU A CA 1
ATOM 905 C C . LEU A 1 112 ? -9.320 -15.485 27.810 1.00 76.25 112 LEU A C 1
ATOM 907 O O . LEU A 1 112 ? -8.797 -15.051 28.840 1.00 76.25 112 LEU A O 1
ATOM 911 N N . GLN A 1 113 ? -10.634 -15.710 27.729 1.00 78.62 113 GLN A N 1
ATOM 912 C CA . GLN A 1 113 ? -11.537 -15.471 28.857 1.00 78.62 113 GLN A CA 1
ATOM 913 C C . GLN A 1 113 ? -11.289 -16.436 30.019 1.00 78.62 113 GLN A C 1
ATOM 915 O O . GLN A 1 113 ? -11.316 -16.007 31.174 1.00 78.62 113 GLN A O 1
ATOM 920 N N . ALA A 1 114 ? -11.018 -17.714 29.739 1.00 80.00 114 ALA A N 1
ATOM 921 C CA . ALA A 1 114 ? -10.705 -18.702 30.769 1.00 80.00 114 ALA A CA 1
ATOM 922 C C . ALA A 1 114 ? -9.442 -18.319 31.557 1.00 80.00 114 ALA A C 1
ATOM 924 O O . ALA A 1 114 ? -9.463 -18.319 32.788 1.00 80.00 114 ALA A O 1
ATOM 925 N N . ARG A 1 115 ? -8.377 -17.898 30.861 1.00 75.75 115 ARG A N 1
ATOM 926 C CA . ARG A 1 115 ? -7.127 -17.454 31.499 1.00 75.75 115 ARG A CA 1
ATOM 927 C C . ARG A 1 115 ? -7.295 -16.173 32.313 1.00 75.75 115 ARG A C 1
ATOM 929 O O . ARG A 1 115 ? -6.758 -16.082 33.411 1.00 75.75 115 ARG A O 1
ATOM 936 N N . ARG A 1 116 ? -8.080 -15.204 31.823 1.00 78.50 116 ARG A N 1
ATOM 937 C CA . ARG A 1 116 ? -8.393 -13.984 32.593 1.00 78.50 116 ARG A CA 1
ATOM 938 C C . ARG A 1 116 ? -9.124 -14.306 33.895 1.00 78.50 116 ARG A C 1
ATOM 940 O O . ARG A 1 116 ? -8.738 -13.798 34.939 1.00 78.50 116 ARG A O 1
ATOM 947 N N . ARG A 1 117 ? -10.121 -15.198 33.851 1.00 81.00 117 ARG A N 1
ATOM 948 C CA . ARG A 1 117 ? -10.852 -15.632 35.055 1.00 81.00 117 ARG A CA 1
ATOM 949 C C . ARG A 1 117 ? -9.942 -16.339 36.056 1.00 81.00 117 ARG A C 1
ATOM 951 O O . ARG A 1 117 ? -10.028 -16.045 37.241 1.00 81.00 117 ARG A O 1
ATOM 958 N N . GLN A 1 118 ? -9.057 -17.219 35.586 1.00 78.56 118 GLN A N 1
ATOM 959 C CA . GLN A 1 118 ? -8.079 -17.887 36.451 1.00 78.56 118 GLN A CA 1
ATOM 960 C C . GLN A 1 118 ? -7.152 -16.883 37.141 1.00 78.56 118 GLN A C 1
ATOM 962 O O . GLN A 1 118 ? -6.994 -16.943 38.355 1.00 78.56 118 GLN A O 1
ATOM 967 N N . HIS A 1 119 ? -6.619 -15.913 36.397 1.00 73.94 119 HIS A N 1
ATOM 968 C CA . HIS A 1 119 ? -5.757 -14.872 36.954 1.00 73.94 119 HIS A CA 1
ATOM 969 C C . HIS A 1 119 ? -6.497 -13.974 37.966 1.00 73.94 119 HIS A C 1
ATOM 971 O O . HIS A 1 119 ? -5.954 -13.620 39.014 1.00 73.94 119 HIS A O 1
ATOM 977 N N . ASP A 1 120 ? -7.760 -13.630 37.698 1.00 78.81 120 ASP A N 1
ATOM 978 C CA . ASP A 1 120 ? -8.592 -12.853 38.626 1.00 78.81 120 ASP A CA 1
ATOM 979 C C . ASP A 1 120 ? -8.919 -13.633 39.913 1.00 78.81 120 ASP A C 1
ATOM 981 O O . ASP A 1 120 ? -8.961 -13.054 41.006 1.00 78.81 120 ASP A O 1
ATOM 985 N N . GLU A 1 121 ? -9.141 -14.947 39.804 1.00 79.25 121 GLU A N 1
ATOM 986 C CA . GLU A 1 121 ? -9.373 -15.844 40.939 1.00 79.25 121 GLU A CA 1
ATOM 987 C C . GLU A 1 121 ? -8.107 -16.066 41.774 1.00 79.25 121 GLU A C 1
ATOM 989 O O . GLU A 1 121 ? -8.179 -16.016 43.004 1.00 79.25 121 GLU A O 1
ATOM 994 N N . GLU A 1 122 ? -6.949 -16.254 41.140 1.00 75.56 122 GLU A N 1
ATOM 995 C CA . GLU A 1 122 ? -5.654 -16.357 41.821 1.00 75.56 122 GLU A CA 1
ATOM 996 C C . GLU A 1 122 ? -5.317 -15.059 42.559 1.00 75.56 122 GLU A C 1
ATOM 998 O O . GLU A 1 122 ? -5.060 -15.091 43.765 1.00 75.56 122 GLU A O 1
ATOM 1003 N N . GLY A 1 123 ? -5.468 -13.904 41.903 1.00 72.56 123 GLY A N 1
ATOM 1004 C CA . GLY A 1 123 ? -5.261 -12.605 42.543 1.00 72.56 123 GLY A CA 1
ATOM 1005 C C . GLY A 1 123 ? -6.265 -12.301 43.666 1.00 72.56 123 GLY A C 1
ATOM 1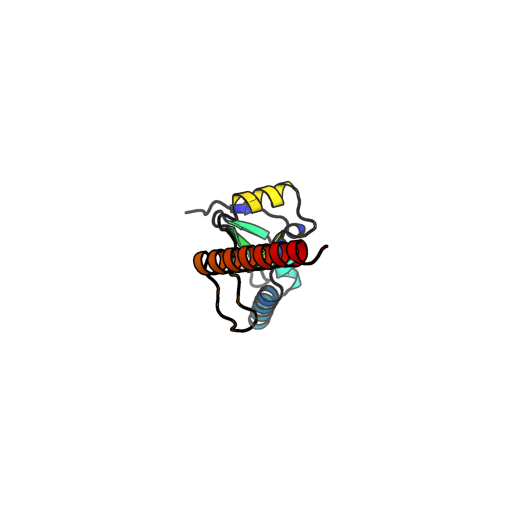006 O O . GLY A 1 123 ? -5.964 -11.543 44.589 1.00 72.56 123 GLY A O 1
ATOM 1007 N N . ARG A 1 124 ? -7.483 -12.865 43.640 1.00 71.50 124 ARG A N 1
ATOM 1008 C CA . ARG A 1 124 ? -8.416 -12.795 44.786 1.00 71.50 124 ARG A CA 1
ATOM 1009 C C . ARG A 1 124 ? -7.955 -13.667 45.950 1.00 71.50 124 ARG A C 1
ATOM 1011 O O . ARG A 1 124 ? -7.940 -13.185 47.077 1.00 71.50 124 ARG A O 1
ATOM 1018 N N . ARG A 1 125 ? -7.539 -14.907 45.682 1.00 71.62 125 ARG A N 1
ATOM 1019 C CA . ARG A 1 125 ? -7.046 -15.825 46.721 1.00 71.62 125 ARG A CA 1
ATOM 1020 C C . ARG A 1 125 ? -5.798 -15.291 47.415 1.00 71.62 125 ARG A C 1
ATOM 1022 O O . ARG A 1 125 ? -5.669 -15.474 48.620 1.00 71.62 125 ARG A O 1
ATOM 1029 N N . GLU A 1 126 ? -4.910 -14.628 46.683 1.00 69.19 126 GLU A N 1
ATOM 1030 C CA . GLU A 1 126 ? -3.700 -14.018 47.240 1.00 69.19 126 GLU A CA 1
ATOM 1031 C C . GLU A 1 126 ? -4.036 -12.847 48.181 1.00 69.19 126 GLU A C 1
ATOM 1033 O O . GLU A 1 126 ? -3.597 -12.839 49.330 1.00 69.19 126 GLU A O 1
ATOM 1038 N N . ARG A 1 127 ? -4.948 -11.949 47.777 1.00 70.94 127 ARG A N 1
ATOM 1039 C CA . ARG A 1 127 ? -5.441 -10.850 48.636 1.00 70.94 127 ARG A CA 1
ATOM 1040 C C . ARG A 1 127 ? -6.158 -11.331 49.898 1.00 70.94 127 ARG A C 1
ATOM 1042 O O . ARG A 1 127 ? -5.972 -10.757 50.973 1.00 70.94 127 ARG A O 1
ATOM 1049 N N . ASP A 1 128 ? -6.964 -12.384 49.787 1.00 70.69 128 ASP A N 1
ATOM 1050 C CA . ASP A 1 128 ? -7.659 -12.980 50.934 1.00 70.69 128 ASP A CA 1
ATOM 1051 C C . ASP A 1 128 ? -6.685 -13.687 51.888 1.00 70.69 128 ASP A C 1
ATOM 1053 O O . ASP A 1 128 ? -6.936 -13.771 53.093 1.00 70.69 128 ASP A O 1
ATOM 1057 N N . ARG A 1 129 ? -5.563 -14.195 51.363 1.00 67.31 129 ARG A N 1
ATOM 1058 C CA . ARG A 1 129 ? -4.504 -14.823 52.154 1.00 67.31 129 ARG A CA 1
ATOM 1059 C C . ARG A 1 129 ? -3.701 -13.772 52.913 1.00 67.31 129 ARG A C 1
ATOM 1061 O O . ARG A 1 129 ? -3.572 -13.914 54.124 1.00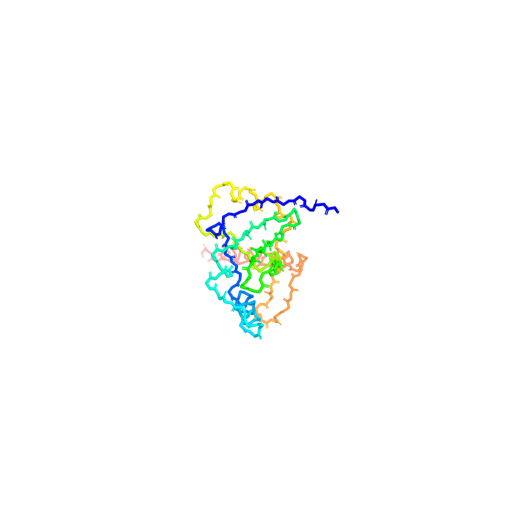 67.31 129 ARG A O 1
ATOM 1068 N N . ASP A 1 130 ? -3.273 -12.697 52.259 1.00 64.75 130 ASP A N 1
ATOM 1069 C CA . ASP A 1 130 ? -2.537 -11.600 52.906 1.00 64.75 130 ASP A CA 1
ATOM 1070 C C . ASP A 1 130 ? -3.374 -10.894 53.980 1.00 64.75 130 ASP A C 1
ATOM 1072 O O . ASP A 1 130 ? -2.879 -10.579 55.062 1.00 64.75 130 ASP A O 1
ATOM 1076 N N . SER A 1 131 ? -4.682 -10.755 53.750 1.00 61.44 131 SER A N 1
ATOM 1077 C CA . SER A 1 131 ? -5.613 -10.181 54.733 1.00 61.44 131 SER A CA 1
ATOM 1078 C C . SER A 1 131 ? -5.778 -11.042 55.996 1.00 61.44 131 SER A C 1
ATOM 1080 O O . SER A 1 131 ? -6.166 -10.528 57.042 1.00 61.44 131 SER A O 1
ATOM 1082 N N . ARG A 1 132 ? -5.490 -12.352 55.933 1.00 60.69 132 ARG A N 1
ATOM 1083 C CA . ARG A 1 132 ? -5.567 -13.269 57.089 1.00 60.69 132 ARG A CA 1
ATOM 1084 C C . ARG A 1 132 ? -4.300 -13.301 57.947 1.00 60.69 132 ARG A C 1
ATOM 1086 O O . ARG A 1 132 ? -4.375 -13.794 59.067 1.00 60.69 132 ARG A O 1
ATOM 1093 N N . PHE A 1 133 ? -3.172 -12.789 57.453 1.00 58.03 133 PHE A N 1
ATOM 1094 C CA . PHE A 1 133 ? -1.894 -12.737 58.183 1.00 58.03 133 PHE A CA 1
ATOM 1095 C C . PHE A 1 133 ? -1.533 -11.324 58.681 1.00 58.03 133 PHE A C 1
ATOM 1097 O O . PHE A 1 133 ? -0.461 -11.136 59.243 1.00 58.03 133 PHE A O 1
ATOM 1104 N N . ALA A 1 134 ? -2.421 -10.339 58.505 1.00 56.81 134 ALA A N 1
ATOM 1105 C CA . ALA A 1 134 ? -2.214 -8.940 58.893 1.00 56.81 134 ALA A CA 1
ATOM 1106 C C . ALA A 1 134 ? -2.616 -8.607 60.354 1.00 56.81 134 ALA A C 1
ATOM 1108 O O . ALA A 1 134 ? -3.074 -7.494 60.617 1.00 56.81 134 ALA A O 1
ATOM 1109 N N . PHE A 1 135 ? -2.459 -9.550 61.293 1.00 51.78 135 PHE A N 1
ATOM 1110 C CA . PHE A 1 135 ? -2.711 -9.352 62.731 1.00 51.78 135 PHE A CA 1
ATOM 1111 C C . PHE A 1 135 ? -1.462 -9.624 63.566 1.00 51.78 135 PHE A C 1
ATOM 1113 O O . PHE A 1 135 ? -0.834 -10.685 63.345 1.00 51.78 135 PHE A O 1
#

pLDDT: mean 78.24, std 11.95, range [37.78, 93.25]

Sequence (135 aa):
MASECEPLRRADVRLDPEKLHGFVTACIAHGDRFADVFWDTRIYLEHDGRITLEFLPDGGTLHFVTFGHEEWFPAETASADALRLFKRFRQGQAKSCVYDIFTGDQLDDHQLQARRRQHDEEGRRERDRDSRFAF